Protein AF-A0A5R9PF59-F1 (afdb_monomer_lite)

Foldseek 3Di:
DPPVVVVVVVVVVVVVVVVVVVVVVVVVVVVVVVVVVVVVVVVVVDDDPPPPPPPPDD

Sequence (58 aa):
MSYREYVIAAYAVFAAMLLWDFLVPKLQIRAALRAARLRSTRQQAAPPPDTERPLSRD

Structure (mmCIF, N/CA/C/O backbone):
data_AF-A0A5R9PF59-F1
#
_entry.id   AF-A0A5R9PF59-F1
#
loop_
_atom_site.group_PDB
_atom_site.id
_atom_site.type_symbol
_atom_site.label_atom_id
_atom_site.label_alt_id
_atom_site.label_comp_id
_atom_site.label_asym_id
_atom_site.label_entity_id
_atom_site.label_seq_id
_atom_site.pdbx_PDB_ins_code
_atom_site.Cartn_x
_atom_site.Cartn_y
_atom_site.Cartn_z
_atom_site.occupancy
_atom_site.B_iso_or_equiv
_atom_site.auth_seq_id
_atom_site.auth_comp_id
_atom_site.auth_asym_id
_atom_site.auth_atom_id
_atom_site.pdbx_PDB_model_num
ATOM 1 N N . MET A 1 1 ? 8.945 -8.809 -29.822 1.00 55.81 1 MET A N 1
ATOM 2 C CA . MET A 1 1 ? 9.925 -8.924 -28.722 1.00 55.81 1 MET A CA 1
ATOM 3 C C . MET A 1 1 ? 10.724 -7.638 -28.621 1.00 55.81 1 MET A C 1
ATOM 5 O O . MET A 1 1 ? 11.917 -7.617 -28.902 1.00 55.81 1 MET A O 1
ATOM 9 N N . SER A 1 2 ? 10.051 -6.533 -28.294 1.00 72.19 2 SER A N 1
ATOM 10 C CA . SER A 1 2 ? 10.755 -5.273 -28.066 1.00 72.19 2 SER A CA 1
ATOM 11 C C . SER A 1 2 ? 11.256 -5.283 -26.627 1.00 72.19 2 SER A C 1
ATOM 13 O O . SER A 1 2 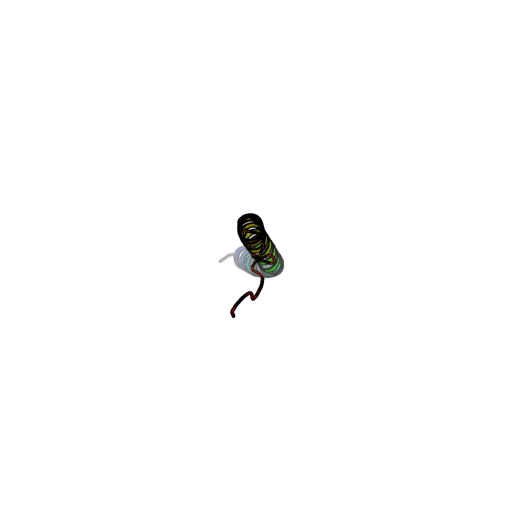? 10.468 -5.481 -25.708 1.00 72.19 2 SER A O 1
ATOM 15 N N . TYR A 1 3 ? 12.550 -5.053 -26.409 1.00 84.19 3 TYR A N 1
ATOM 16 C CA . TYR A 1 3 ? 13.145 -4.902 -25.073 1.00 84.19 3 TYR A CA 1
ATOM 17 C C . TYR A 1 3 ? 12.329 -3.953 -24.170 1.00 84.19 3 TYR A C 1
ATOM 19 O O . TYR A 1 3 ? 12.185 -4.181 -22.972 1.00 84.19 3 TYR A O 1
ATOM 27 N N . ARG A 1 4 ? 11.689 -2.945 -24.778 1.00 90.75 4 ARG A N 1
ATOM 28 C CA . ARG A 1 4 ? 10.778 -2.004 -24.122 1.00 90.75 4 ARG A CA 1
ATOM 29 C C . ARG A 1 4 ? 9.612 -2.680 -23.395 1.00 90.75 4 ARG A C 1
ATOM 31 O O . ARG A 1 4 ? 9.265 -2.256 -22.300 1.00 90.75 4 ARG A O 1
ATOM 38 N N . GLU A 1 5 ? 9.006 -3.706 -23.987 1.00 88.25 5 GLU A N 1
ATOM 39 C CA . GLU A 1 5 ? 7.863 -4.418 -23.398 1.00 88.25 5 GLU A CA 1
ATOM 40 C C . GLU A 1 5 ? 8.276 -5.148 -22.118 1.00 88.25 5 GLU A C 1
ATOM 42 O O . GLU A 1 5 ? 7.578 -5.066 -21.111 1.00 88.25 5 GLU A O 1
ATOM 47 N N . TYR A 1 6 ? 9.454 -5.778 -22.126 1.00 89.94 6 TYR A N 1
ATOM 48 C CA . TYR A 1 6 ? 10.009 -6.440 -20.944 1.00 89.94 6 TYR A CA 1
ATOM 49 C C . TYR A 1 6 ? 10.322 -5.452 -19.821 1.00 89.94 6 TYR A C 1
ATOM 51 O O . TYR A 1 6 ? 9.999 -5.717 -18.667 1.00 89.94 6 TYR A O 1
ATOM 59 N N . VAL A 1 7 ? 10.903 -4.297 -20.153 1.00 92.81 7 VAL A N 1
ATOM 60 C CA . VAL A 1 7 ? 11.202 -3.245 -19.171 1.00 92.81 7 VAL A CA 1
ATOM 61 C C . VAL A 1 7 ? 9.917 -2.709 -18.538 1.00 92.81 7 VAL A C 1
ATOM 63 O O . VAL A 1 7 ? 9.832 -2.589 -17.317 1.00 92.81 7 VAL A O 1
ATOM 66 N N . ILE A 1 8 ? 8.887 -2.444 -19.348 1.00 96.06 8 ILE A N 1
ATOM 67 C CA . ILE A 1 8 ? 7.576 -2.006 -18.849 1.00 96.06 8 ILE A CA 1
ATOM 68 C C . ILE A 1 8 ? 6.967 -3.072 -17.934 1.00 96.06 8 ILE A C 1
ATOM 70 O O . ILE A 1 8 ? 6.501 -2.739 -16.846 1.00 96.06 8 ILE A O 1
ATOM 74 N N . ALA A 1 9 ? 6.999 -4.344 -18.338 1.00 95.62 9 ALA A N 1
ATOM 75 C CA . ALA A 1 9 ? 6.476 -5.440 -17.529 1.00 95.62 9 ALA A CA 1
ATOM 76 C C . ALA A 1 9 ? 7.217 -5.569 -16.187 1.00 95.62 9 ALA A C 1
ATOM 78 O O . ALA A 1 9 ? 6.575 -5.711 -15.147 1.00 95.62 9 ALA A O 1
ATOM 79 N N . ALA A 1 10 ? 8.547 -5.448 -16.184 1.00 95.12 10 ALA A N 1
ATOM 80 C CA . ALA A 1 10 ? 9.350 -5.489 -14.964 1.00 95.12 10 ALA A CA 1
ATOM 81 C C . ALA A 1 10 ? 8.963 -4.363 -13.989 1.00 95.12 10 ALA A C 1
ATOM 83 O O . ALA A 1 10 ? 8.721 -4.620 -12.807 1.00 95.12 10 ALA A O 1
ATOM 84 N N . TYR A 1 11 ? 8.825 -3.129 -14.485 1.00 96.62 11 TYR A N 1
ATOM 85 C CA . TYR A 1 11 ? 8.375 -2.008 -13.657 1.00 96.62 11 TYR A CA 1
ATOM 86 C C . TYR A 1 11 ? 6.926 -2.156 -13.193 1.00 96.62 11 TYR A C 1
ATOM 88 O O . TYR A 1 11 ? 6.614 -1.768 -12.070 1.00 96.62 11 TYR A O 1
ATOM 96 N N . ALA A 1 12 ? 6.046 -2.737 -14.010 1.00 97.00 12 ALA A N 1
ATOM 97 C CA . ALA A 1 12 ? 4.661 -2.984 -13.626 1.00 97.00 12 ALA A CA 1
ATOM 98 C C . ALA A 1 12 ? 4.567 -3.963 -12.447 1.00 97.00 12 ALA A C 1
ATOM 100 O O . ALA A 1 12 ? 3.838 -3.694 -11.495 1.00 97.00 12 ALA A O 1
ATOM 101 N N . VAL A 1 13 ? 5.339 -5.057 -12.470 1.00 96.31 13 VAL A N 1
ATOM 102 C CA . VAL A 1 13 ? 5.408 -6.015 -11.353 1.00 96.31 13 VAL A CA 1
ATOM 103 C C . VAL A 1 13 ? 5.949 -5.339 -10.095 1.00 96.31 13 VAL A C 1
ATOM 105 O O . VAL A 1 13 ? 5.359 -5.479 -9.025 1.00 96.31 13 VAL A O 1
ATOM 108 N N . PHE A 1 14 ? 7.026 -4.558 -10.221 1.00 95.50 14 PHE A N 1
ATOM 109 C CA . PHE A 1 14 ? 7.595 -3.815 -9.097 1.00 95.50 14 PHE A CA 1
ATOM 110 C C . PHE A 1 14 ? 6.587 -2.829 -8.488 1.00 95.50 14 PHE A C 1
ATOM 112 O O . PHE A 1 14 ? 6.371 -2.830 -7.278 1.00 95.50 14 PHE A O 1
ATOM 119 N N . ALA A 1 15 ? 5.922 -2.026 -9.321 1.00 96.62 15 ALA A N 1
ATOM 120 C CA . ALA A 1 15 ? 4.914 -1.067 -8.880 1.00 96.62 15 ALA A CA 1
ATOM 121 C C . ALA A 1 15 ? 3.693 -1.754 -8.252 1.00 96.62 15 ALA A C 1
ATOM 123 O O . ALA A 1 15 ? 3.177 -1.275 -7.245 1.00 96.62 15 ALA A O 1
ATOM 124 N N . ALA A 1 16 ? 3.246 -2.881 -8.813 1.00 97.00 16 ALA A N 1
ATOM 125 C CA . ALA A 1 16 ? 2.155 -3.671 -8.255 1.00 97.00 16 ALA A CA 1
ATOM 126 C C . ALA A 1 16 ? 2.513 -4.224 -6.870 1.00 97.00 16 ALA A C 1
ATOM 128 O O . ALA A 1 16 ? 1.695 -4.121 -5.958 1.00 97.00 16 ALA A O 1
ATOM 129 N N . MET A 1 17 ? 3.734 -4.743 -6.696 1.00 94.69 17 MET A N 1
ATOM 130 C CA . MET A 1 17 ? 4.223 -5.222 -5.402 1.00 94.69 17 MET A CA 1
ATOM 131 C C . MET A 1 17 ? 4.281 -4.085 -4.374 1.00 94.69 17 MET A C 1
ATOM 133 O O . MET A 1 17 ? 3.722 -4.211 -3.290 1.00 94.69 17 MET A O 1
ATOM 137 N N . LEU A 1 18 ? 4.852 -2.932 -4.746 1.00 94.56 18 LEU A N 1
ATOM 138 C CA . LEU A 1 18 ? 4.899 -1.754 -3.873 1.00 94.56 18 LEU A CA 1
ATOM 139 C C . LEU A 1 18 ? 3.495 -1.283 -3.476 1.00 94.56 18 LEU A C 1
ATOM 141 O O . LEU A 1 18 ? 3.240 -0.954 -2.323 1.00 94.56 18 LEU A O 1
ATOM 145 N N . LEU A 1 19 ? 2.565 -1.249 -4.433 1.00 96.38 19 LEU A N 1
ATOM 146 C CA . LEU A 1 19 ? 1.185 -0.841 -4.188 1.00 96.38 19 LEU A CA 1
ATOM 147 C C . LEU A 1 19 ? 0.455 -1.834 -3.274 1.00 96.38 19 LEU A C 1
ATOM 149 O O . LEU A 1 19 ? -0.368 -1.420 -2.452 1.00 96.38 19 LEU A O 1
ATOM 153 N N . TRP A 1 20 ? 0.763 -3.125 -3.398 1.00 95.50 20 TRP A N 1
ATOM 154 C CA . TRP A 1 20 ? 0.190 -4.180 -2.572 1.00 95.50 20 TRP A CA 1
ATOM 155 C C . TRP A 1 20 ? 0.497 -3.973 -1.088 1.00 95.50 20 TRP A C 1
ATOM 157 O O . TRP A 1 20 ? -0.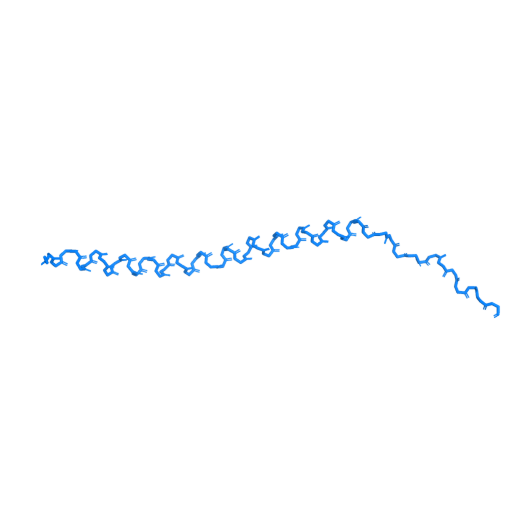420 -4.052 -0.263 1.00 95.50 20 TRP A O 1
ATOM 167 N N . ASP A 1 21 ? 1.731 -3.583 -0.763 1.00 88.69 21 ASP A N 1
ATOM 168 C CA . ASP A 1 21 ? 2.154 -3.295 0.612 1.00 88.69 21 ASP A CA 1
ATOM 169 C C . ASP A 1 21 ? 1.328 -2.173 1.262 1.00 88.69 21 ASP A C 1
ATOM 171 O O . ASP A 1 21 ? 1.103 -2.180 2.472 1.00 88.69 21 ASP A O 1
ATOM 175 N N . PHE A 1 22 ? 0.789 -1.237 0.471 1.00 88.75 22 PHE A N 1
ATOM 176 C CA . PHE A 1 22 ? -0.112 -0.188 0.965 1.00 88.75 22 PHE A CA 1
ATOM 177 C C . PHE A 1 22 ? -1.589 -0.592 0.964 1.00 88.75 22 PHE A C 1
ATOM 179 O O . PHE A 1 22 ? -2.370 -0.112 1.796 1.00 88.75 22 PHE A O 1
ATOM 186 N N . LEU A 1 23 ? -2.007 -1.442 0.025 1.00 93.25 23 LEU A N 1
ATOM 187 C CA . LEU A 1 23 ? -3.394 -1.889 -0.096 1.00 93.25 23 LEU A CA 1
ATOM 188 C C . LEU A 1 23 ? -3.784 -2.840 1.037 1.00 93.25 23 LEU A C 1
ATOM 190 O O . LEU A 1 23 ? -4.870 -2.683 1.602 1.00 93.25 23 LEU A O 1
ATOM 194 N N . VAL A 1 24 ? -2.909 -3.783 1.399 1.00 93.00 24 VAL A N 1
ATOM 195 C CA . VAL A 1 24 ? -3.196 -4.805 2.419 1.00 93.00 24 VAL A CA 1
ATOM 196 C C . VAL A 1 24 ? -3.531 -4.188 3.786 1.00 93.00 24 VAL A C 1
ATOM 198 O O . VAL A 1 24 ? -4.621 -4.468 4.298 1.00 93.00 24 VAL A O 1
ATOM 201 N N . PRO A 1 25 ? -2.710 -3.293 4.373 1.00 91.38 25 PRO A N 1
ATOM 202 C CA . PRO A 1 25 ? -3.024 -2.675 5.660 1.00 91.38 25 PRO A CA 1
ATOM 203 C C . PRO A 1 25 ? -4.289 -1.818 5.589 1.00 91.38 25 PRO A C 1
ATOM 205 O O . PRO A 1 25 ? -5.124 -1.859 6.491 1.00 91.38 25 PRO A O 1
ATOM 208 N N . LYS A 1 26 ? -4.491 -1.078 4.489 1.00 89.94 26 LYS A N 1
ATOM 209 C CA . LYS A 1 26 ? -5.700 -0.263 4.289 1.00 89.94 26 LYS A CA 1
ATOM 210 C C . LYS A 1 26 ? -6.970 -1.112 4.272 1.00 89.94 26 LYS A C 1
ATOM 212 O O . LYS A 1 26 ? -7.974 -0.719 4.869 1.00 89.94 26 LYS A O 1
ATOM 217 N N . LEU A 1 27 ? -6.941 -2.264 3.605 1.00 90.75 27 LEU A N 1
ATOM 218 C CA . LEU A 1 27 ? -8.060 -3.206 3.581 1.00 90.75 27 LEU A CA 1
ATOM 219 C C . LEU A 1 27 ? -8.324 -3.788 4.975 1.00 90.75 27 LEU A C 1
ATOM 221 O O . LEU A 1 27 ? -9.480 -3.820 5.405 1.00 90.75 27 LEU A O 1
ATOM 225 N N . GLN A 1 28 ? -7.272 -4.162 5.710 1.00 90.69 28 GLN A N 1
ATOM 226 C CA . GLN A 1 28 ? -7.391 -4.661 7.084 1.00 90.69 28 GLN A CA 1
ATOM 227 C C . GLN A 1 28 ? -7.993 -3.617 8.030 1.00 90.69 28 GLN A C 1
ATOM 229 O O . GLN A 1 28 ? -8.924 -3.933 8.768 1.00 90.69 28 GLN A O 1
ATOM 234 N N . ILE A 1 29 ? -7.541 -2.360 7.965 1.00 92.25 29 ILE A N 1
ATOM 235 C CA . ILE A 1 29 ? -8.082 -1.265 8.786 1.00 92.25 29 ILE A CA 1
ATOM 236 C C . ILE A 1 29 ? -9.570 -1.063 8.492 1.00 92.25 29 ILE A C 1
ATOM 238 O O . ILE A 1 29 ? -10.383 -0.992 9.413 1.00 92.25 29 ILE A O 1
ATOM 242 N N . ARG A 1 30 ? -9.966 -1.021 7.214 1.00 90.25 30 ARG A N 1
ATOM 243 C CA . ARG A 1 30 ? -11.381 -0.874 6.833 1.00 90.25 30 ARG A CA 1
ATOM 244 C C . ARG A 1 30 ? -12.233 -2.040 7.338 1.00 90.25 30 ARG A C 1
ATOM 246 O O . ARG A 1 30 ? -13.346 -1.814 7.815 1.00 90.25 30 ARG A O 1
ATOM 253 N N . ALA A 1 31 ? -11.719 -3.267 7.263 1.00 89.62 31 ALA A N 1
ATOM 254 C CA . ALA A 1 31 ? -12.396 -4.449 7.787 1.00 89.62 31 ALA A CA 1
ATOM 255 C C . ALA A 1 31 ? -12.521 -4.406 9.321 1.00 89.62 31 ALA A C 1
ATOM 257 O O . ALA A 1 31 ? -13.604 -4.650 9.854 1.00 89.62 31 ALA A O 1
ATOM 258 N N . ALA A 1 32 ? -11.452 -4.023 10.024 1.00 91.12 32 ALA A N 1
ATOM 259 C CA . ALA A 1 32 ? -11.430 -3.885 11.476 1.00 91.12 32 ALA A CA 1
ATOM 260 C C . ALA A 1 32 ? -12.412 -2.811 11.963 1.00 91.12 32 ALA A C 1
ATOM 262 O O . ALA A 1 32 ? -13.188 -3.061 12.883 1.00 91.12 32 ALA A O 1
ATOM 263 N N . LEU A 1 33 ? -12.457 -1.653 11.298 1.00 90.12 33 LEU A N 1
ATOM 264 C CA . LEU A 1 33 ? -13.426 -0.595 11.595 1.00 90.12 33 LEU A CA 1
ATOM 265 C C . LEU A 1 33 ? -14.867 -1.066 11.381 1.00 90.12 33 LEU A C 1
ATOM 267 O O . LEU A 1 33 ? -15.733 -0.808 12.217 1.00 90.12 33 LEU A O 1
ATOM 271 N N . ARG A 1 34 ? -15.136 -1.802 10.295 1.00 87.44 34 ARG A N 1
ATOM 272 C CA . ARG A 1 34 ? -16.464 -2.381 10.046 1.00 87.44 34 ARG A CA 1
ATOM 273 C C . ARG A 1 34 ? -16.855 -3.376 11.141 1.00 87.44 34 ARG A C 1
ATOM 275 O O . ARG A 1 34 ? -17.987 -3.340 11.618 1.00 87.44 34 ARG A O 1
ATOM 282 N N . ALA A 1 35 ? -15.924 -4.229 11.564 1.00 88.25 35 ALA A N 1
ATOM 283 C CA . ALA A 1 35 ? -16.145 -5.174 12.653 1.00 88.25 35 ALA A CA 1
ATOM 284 C C . ALA A 1 35 ? -16.389 -4.457 13.992 1.00 88.25 35 ALA A C 1
ATOM 286 O O . ALA A 1 35 ? -17.308 -4.829 14.720 1.00 88.25 35 ALA A O 1
ATOM 287 N N . ALA A 1 36 ? -15.624 -3.405 14.296 1.00 86.69 36 ALA A N 1
ATOM 288 C CA . ALA A 1 36 ? -15.811 -2.583 15.489 1.00 86.69 36 ALA A CA 1
ATOM 289 C C . ALA A 1 36 ? -17.191 -1.906 15.499 1.00 86.69 36 ALA A C 1
ATOM 291 O O . ALA A 1 36 ? -17.901 -1.992 16.498 1.00 86.69 36 ALA A O 1
ATOM 292 N N . ARG A 1 37 ? -17.621 -1.333 14.365 1.00 83.88 37 ARG A N 1
ATOM 293 C CA . ARG A 1 37 ? -18.955 -0.728 14.206 1.00 83.88 37 ARG A CA 1
ATOM 294 C C . ARG A 1 37 ? -20.080 -1.738 14.457 1.00 83.88 37 ARG A C 1
ATOM 296 O O . ARG A 1 37 ? -21.065 -1.418 15.110 1.00 83.88 37 ARG A O 1
ATOM 303 N N . LEU A 1 38 ? -19.934 -2.971 13.968 1.00 82.56 38 LEU A N 1
ATOM 304 C CA . LEU A 1 38 ? -20.933 -4.019 14.190 1.00 82.56 38 LEU A CA 1
ATOM 305 C C . LEU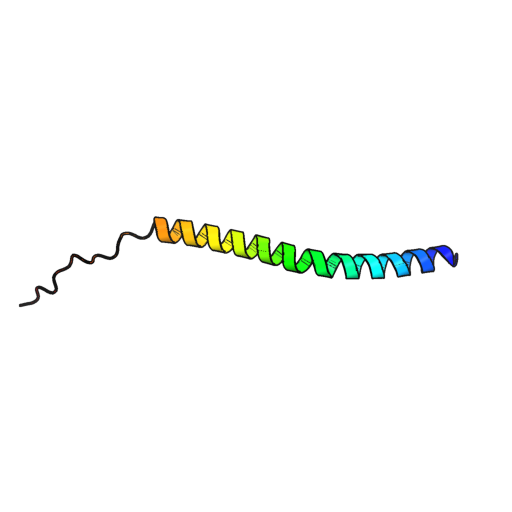 A 1 38 ? -21.002 -4.442 15.669 1.00 82.56 38 LEU A C 1
ATOM 307 O O . LEU A 1 38 ? -22.085 -4.711 16.188 1.00 82.56 38 LEU A O 1
ATOM 311 N N . ARG A 1 39 ? -19.855 -4.477 16.361 1.00 77.94 39 ARG A N 1
ATOM 312 C CA . ARG A 1 39 ? -19.793 -4.766 17.802 1.00 77.94 39 ARG A CA 1
ATOM 313 C C . ARG A 1 39 ? -20.408 -3.646 18.637 1.00 77.94 39 ARG A C 1
ATOM 315 O O . ARG A 1 39 ? -21.163 -3.957 19.551 1.00 77.94 39 ARG A O 1
ATOM 322 N N . SER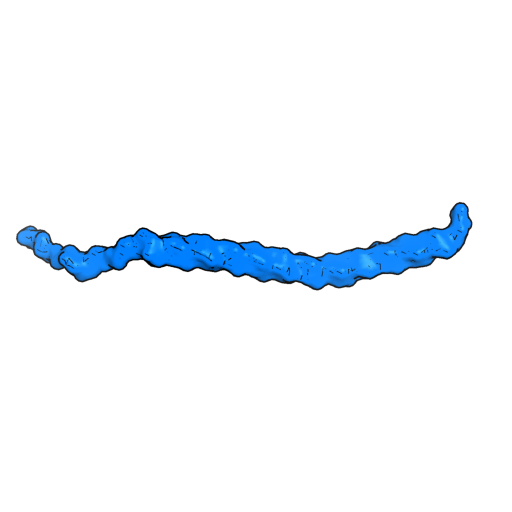 A 1 40 ? -20.159 -2.376 18.304 1.00 75.12 40 SER A N 1
ATOM 323 C CA . SER A 1 40 ? -20.754 -1.246 19.032 1.00 75.12 40 SER A CA 1
ATOM 324 C C . SER A 1 40 ? -22.281 -1.253 18.946 1.00 75.12 40 SER A C 1
ATOM 326 O O . SER A 1 40 ? -22.947 -1.025 19.948 1.00 75.12 40 SER A O 1
ATOM 328 N N . THR A 1 41 ? -22.850 -1.599 17.785 1.00 71.88 41 THR A N 1
ATOM 329 C CA . THR A 1 41 ? -24.309 -1.729 17.635 1.00 71.88 41 THR A CA 1
ATOM 330 C C . THR A 1 41 ? -24.878 -2.858 18.497 1.00 71.88 41 THR A C 1
ATOM 332 O O . THR A 1 41 ? -25.951 -2.710 19.069 1.00 71.88 41 THR A O 1
ATOM 335 N N . ARG A 1 42 ? -24.154 -3.976 18.646 1.00 64.12 42 ARG A N 1
ATOM 336 C CA . ARG A 1 42 ? -24.579 -5.076 19.528 1.00 64.12 42 ARG A CA 1
ATO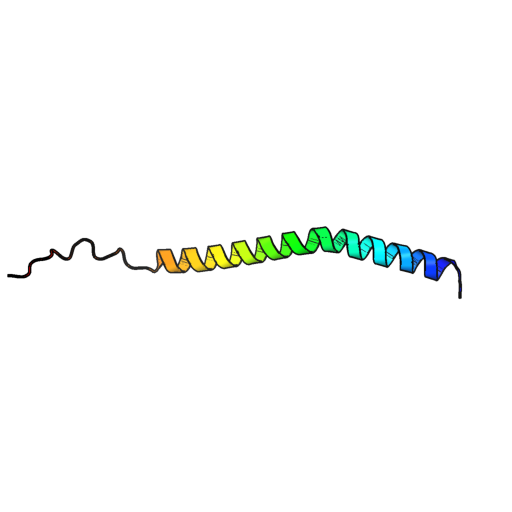M 337 C C . ARG A 1 42 ? -24.457 -4.731 21.010 1.00 64.12 42 ARG A C 1
ATOM 339 O O . ARG A 1 42 ? -25.324 -5.128 21.772 1.00 64.12 42 ARG A O 1
ATOM 346 N N . GLN A 1 43 ? -23.424 -3.994 21.415 1.00 65.38 43 GLN A N 1
ATOM 347 C CA . GLN A 1 43 ? -23.275 -3.534 22.802 1.00 65.38 43 GLN A CA 1
ATOM 348 C C . GLN A 1 43 ? -24.324 -2.484 23.181 1.00 65.38 43 GLN A C 1
ATOM 350 O O . GLN A 1 43 ? -24.799 -2.496 24.305 1.00 65.38 43 GLN A O 1
ATOM 355 N N . GLN A 1 44 ? -24.735 -1.623 22.246 1.00 61.41 44 GLN A N 1
ATOM 356 C CA . GLN A 1 44 ? -25.845 -0.687 22.466 1.00 61.41 44 GLN A CA 1
ATOM 357 C C . GLN A 1 44 ? -27.212 -1.380 22.540 1.00 61.41 44 GLN A C 1
ATOM 359 O O . GLN A 1 44 ? -28.115 -0.867 23.189 1.00 61.41 44 GLN A O 1
ATOM 364 N N . ALA A 1 45 ? -27.368 -2.528 21.877 1.00 61.03 45 ALA A N 1
ATOM 365 C CA . ALA A 1 45 ? -28.582 -3.340 21.939 1.00 61.03 45 ALA A CA 1
ATOM 366 C C . ALA A 1 45 ? -28.579 -4.354 23.097 1.00 61.03 45 ALA A C 1
ATOM 368 O O . ALA A 1 45 ? -29.582 -5.037 23.303 1.00 61.03 45 ALA A O 1
ATOM 369 N N . ALA A 1 46 ? -27.466 -4.490 23.827 1.00 62.41 46 ALA A N 1
ATOM 370 C CA . ALA A 1 46 ? -27.421 -5.323 25.016 1.00 62.41 46 ALA A CA 1
ATOM 371 C C . ALA A 1 46 ? -28.219 -4.612 26.121 1.00 62.41 46 ALA A C 1
ATOM 373 O O . ALA A 1 46 ? -27.889 -3.469 26.451 1.00 62.41 46 ALA A O 1
ATOM 374 N N . PRO A 1 47 ? -29.259 -5.250 26.690 1.00 63.16 47 PRO A N 1
ATOM 375 C CA . PRO A 1 47 ? -29.919 -4.720 27.873 1.00 63.16 47 PRO A CA 1
ATOM 376 C C . PRO A 1 47 ? -28.859 -4.514 28.963 1.00 63.16 47 PRO A C 1
ATOM 378 O O . PRO A 1 47 ? -27.928 -5.328 29.041 1.00 63.16 47 PRO A O 1
ATOM 381 N N . PRO A 1 48 ? -28.955 -3.452 29.784 1.00 65.00 48 PRO A N 1
ATOM 382 C CA . PRO A 1 48 ? -28.080 -3.321 30.940 1.00 65.00 48 PRO A CA 1
ATOM 383 C C . PRO A 1 48 ? -28.125 -4.642 31.722 1.00 65.00 48 PRO A C 1
ATOM 385 O O . PRO A 1 48 ? -29.207 -5.219 31.856 1.00 65.00 48 PRO A O 1
ATOM 388 N N . PRO A 1 49 ? -26.972 -5.175 32.168 1.00 64.81 49 PRO A N 1
ATOM 389 C CA . PRO A 1 49 ? -26.978 -6.373 32.990 1.00 64.81 49 PRO A CA 1
ATOM 390 C C . PRO A 1 49 ? -27.913 -6.108 34.167 1.00 64.81 49 PRO A C 1
ATOM 392 O O . PRO A 1 49 ? -27.762 -5.069 34.813 1.00 64.81 49 PRO A O 1
ATOM 395 N N . ASP A 1 50 ? -28.868 -7.018 34.397 1.00 64.75 50 ASP A N 1
ATOM 396 C CA . ASP A 1 50 ? -29.760 -7.056 35.562 1.00 64.75 50 ASP A CA 1
ATOM 397 C C . ASP A 1 50 ? -28.906 -7.063 36.841 1.00 64.75 50 ASP A C 1
ATOM 399 O O . ASP A 1 50 ? -28.671 -8.090 37.473 1.00 64.75 50 ASP A O 1
ATOM 403 N N . THR A 1 51 ? -28.392 -5.895 37.205 1.00 61.38 51 THR A N 1
ATOM 404 C CA . THR A 1 51 ? -27.604 -5.642 38.413 1.00 61.38 51 THR A CA 1
ATOM 405 C C . THR A 1 51 ? -28.553 -5.510 39.613 1.00 61.38 51 THR A C 1
ATOM 407 O O . THR A 1 51 ? -28.121 -5.463 40.758 1.00 61.38 51 THR A O 1
ATOM 410 N N . GLU A 1 52 ? -29.865 -5.531 39.354 1.00 56.97 52 GLU A N 1
ATOM 411 C CA . GLU A 1 52 ? -30.949 -5.375 40.321 1.00 56.97 52 GLU A CA 1
ATOM 412 C C . GLU A 1 52 ? -31.712 -6.674 40.608 1.00 56.97 52 GLU A C 1
ATOM 414 O O . GLU A 1 52 ? -32.828 -6.622 41.114 1.00 56.97 52 GLU A O 1
ATOM 419 N N . ARG A 1 53 ? -31.159 -7.861 40.321 1.00 64.06 53 ARG A N 1
ATOM 420 C CA . ARG A 1 53 ? -31.704 -9.080 40.937 1.00 64.06 53 ARG A CA 1
ATOM 421 C C . ARG A 1 53 ? -31.053 -9.254 42.307 1.00 64.06 53 ARG A C 1
ATOM 423 O O . ARG A 1 53 ? -29.939 -9.780 42.357 1.00 64.06 53 ARG A O 1
ATOM 430 N N . PRO A 1 54 ? -31.690 -8.829 43.420 1.00 58.66 54 PRO A N 1
ATOM 431 C CA . PRO A 1 54 ? -31.211 -9.232 44.728 1.00 58.66 54 PRO A CA 1
ATOM 432 C C . PRO A 1 54 ? -31.173 -10.759 44.741 1.00 58.66 54 PRO A C 1
ATOM 434 O O . PRO A 1 54 ? -32.141 -11.419 44.360 1.00 58.66 54 PRO A O 1
ATOM 437 N N . LEU A 1 55 ? -30.048 -11.318 45.185 1.00 68.50 55 LEU A N 1
ATOM 438 C CA . LEU A 1 55 ? -29.916 -12.707 45.625 1.00 68.50 55 LEU A CA 1
ATOM 439 C C . LEU A 1 55 ? -30.763 -12.931 46.896 1.00 68.50 55 LEU A C 1
ATOM 441 O O . LEU A 1 55 ? -30.271 -13.372 47.926 1.00 68.50 55 LEU A O 1
ATOM 445 N N . SER A 1 56 ? -32.050 -12.587 46.830 1.00 64.12 56 SER A N 1
ATOM 446 C CA . SER A 1 56 ? -33.077 -13.015 47.763 1.00 64.12 56 SER A CA 1
ATOM 447 C C . SER A 1 56 ? -33.403 -14.452 47.384 1.00 64.12 56 SER A C 1
ATOM 449 O O . SER A 1 56 ? -34.195 -14.735 46.486 1.00 64.12 56 SER A O 1
ATOM 451 N N . ARG A 1 57 ? -32.681 -15.370 48.019 1.00 67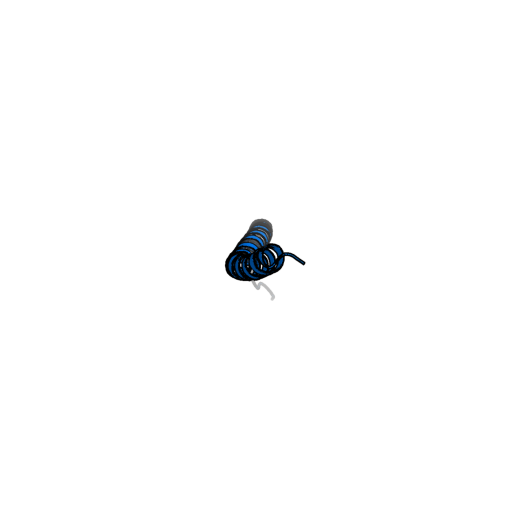.00 57 ARG A N 1
ATOM 452 C CA . ARG A 1 57 ? -33.092 -16.757 48.135 1.00 67.00 57 ARG A CA 1
ATOM 453 C C . ARG A 1 57 ? -32.994 -17.101 49.614 1.00 67.00 57 ARG A C 1
ATOM 455 O O . ARG A 1 57 ? -31.903 -17.025 50.176 1.00 67.00 57 ARG A O 1
ATOM 462 N N . ASP A 1 58 ? -34.175 -17.336 50.175 1.00 60.44 58 ASP A N 1
ATOM 463 C CA . ASP A 1 58 ? -34.456 -17.835 51.522 1.00 60.44 58 ASP A CA 1
ATOM 464 C C . ASP A 1 58 ? -33.589 -19.037 51.925 1.00 60.44 58 ASP A C 1
ATOM 466 O O . ASP A 1 58 ? -33.229 -19.844 51.028 1.00 60.44 58 ASP A O 1
#

InterPro domains:
  IPR007078 Haem exporter protein D (CcmD) [PF04995] (3-44)

Secondary structure (DSSP, 8-state):
--HHHHHHHHHHHHHHHHHHHHHHHHHHHHHHHHHHHHHHHHHHTSPPP-TT------

pLDDT: mean 81.51, std 13.81, range [55.81, 97.0]

Radius of gyration: 26.7 Å; chains: 1; bounding box: 48×18×80 Å

Organism: NCBI:txid215690